Protein AF-A0A951PAV3-F1 (afdb_monomer_lite)

Radius of gyration: 21.53 Å; chains: 1; bounding box: 56×27×52 Å

Secondary structure (DSSP, 8-state):
----HHHHHHHHHHTT--TT-EEE---PPP-TTHHHHHHHHHHHHHHHHHHHTTT---------TTS---EESSPPBPPBTTB-EEE--EE--S---

pLDDT: mean 80.16, std 12.12, range [44.19, 94.94]

Organism: NCBI:txid2839662

Foldseek 3Di:
DDDDPVNVVVVCVVQQHDQVDEDEDEDDDDDPCVVVVVVVVVVCVVCQVVCCVVPDHDDDDDDPPPPDQPAAPDDWDDDHRVRHIYRYDGDDPPDDD

Sequence (97 aa):
ETISPRHVGRLLNEADLKPHQSQYWLNPPPDPQFDAKVNEICEVYLSAIERTEPGERTISIDEMTGTQALERHVIDKPMRPGKREREFEYTRHGTCW

Structure (mmCIF, N/CA/C/O backbone):
data_AF-A0A951PAV3-F1
#
_entry.id   AF-A0A951PAV3-F1
#
loop_
_atom_site.group_PDB
_atom_site.id
_atom_site.type_symbol
_atom_site.label_atom_id
_atom_site.label_alt_id
_atom_site.label_comp_id
_atom_site.label_asym_id
_atom_site.label_entity_id
_atom_site.label_seq_id
_atom_site.pdbx_PDB_ins_code
_atom_site.Cartn_x
_atom_site.Cartn_y
_atom_site.Cartn_z
_atom_site.occupancy
_atom_site.B_iso_or_equiv
_atom_site.auth_seq_id
_atom_site.auth_comp_id
_atom_site.auth_asym_id
_atom_site.auth_atom_id
_atom_site.pdbx_PDB_model_num
ATOM 1 N N . GLU A 1 1 ? 37.139 -4.166 -22.675 1.00 61.41 1 GLU A N 1
ATOM 2 C CA . GLU A 1 1 ? 36.910 -2.707 -22.666 1.00 61.41 1 GLU A CA 1
ATOM 3 C C . GLU A 1 1 ? 36.174 -2.329 -21.393 1.00 61.41 1 GLU A C 1
ATOM 5 O O . GLU A 1 1 ? 35.303 -3.085 -20.975 1.00 61.41 1 GLU A O 1
ATOM 10 N N . THR A 1 2 ? 36.541 -1.222 -20.752 1.00 82.12 2 THR A N 1
ATOM 11 C CA . THR A 1 2 ? 35.971 -0.809 -19.459 1.00 82.12 2 THR A CA 1
ATOM 12 C C . THR A 1 2 ? 35.209 0.495 -19.658 1.00 82.12 2 THR A C 1
ATOM 14 O O . THR A 1 2 ? 35.803 1.523 -19.978 1.00 82.12 2 THR A O 1
ATOM 17 N N . ILE A 1 3 ? 33.887 0.465 -19.505 1.00 83.75 3 ILE A N 1
ATOM 18 C CA . ILE A 1 3 ? 33.043 1.656 -19.653 1.00 83.75 3 ILE A CA 1
ATOM 19 C C . ILE A 1 3 ? 33.083 2.456 -18.346 1.00 83.75 3 ILE A C 1
ATOM 21 O O . ILE A 1 3 ? 32.897 1.901 -17.265 1.00 83.75 3 ILE A O 1
ATOM 25 N N . SER A 1 4 ? 33.318 3.771 -18.428 1.00 91.31 4 SER A N 1
ATOM 26 C CA . SER A 1 4 ? 33.310 4.629 -17.235 1.00 91.31 4 SER A CA 1
ATOM 27 C C . SER A 1 4 ? 31.878 4.897 -16.735 1.00 91.31 4 SER A C 1
ATOM 29 O O . SER A 1 4 ? 30.983 5.128 -17.554 1.00 91.31 4 SER A O 1
ATOM 31 N N . PRO A 1 5 ? 31.641 4.988 -15.412 1.00 86.12 5 PRO A N 1
ATOM 32 C CA . PRO A 1 5 ? 30.318 5.311 -14.864 1.00 86.12 5 PRO A CA 1
ATOM 33 C C . PRO A 1 5 ? 29.736 6.632 -15.392 1.00 86.12 5 PRO A C 1
ATOM 35 O O . PRO A 1 5 ? 28.538 6.742 -15.638 1.00 86.12 5 PRO A O 1
ATOM 38 N N . ARG A 1 6 ? 30.594 7.635 -15.636 1.00 88.06 6 ARG A N 1
ATOM 39 C CA . ARG A 1 6 ? 30.188 8.923 -16.227 1.00 88.06 6 ARG A CA 1
ATOM 40 C C . ARG A 1 6 ? 29.674 8.779 -17.658 1.00 88.06 6 ARG A C 1
ATOM 42 O O . ARG A 1 6 ? 28.754 9.493 -18.041 1.00 88.06 6 ARG A O 1
ATOM 49 N N . HIS A 1 7 ? 30.264 7.874 -18.439 1.00 90.81 7 HIS A N 1
ATOM 50 C CA . HIS A 1 7 ? 29.808 7.597 -19.798 1.00 90.81 7 HIS A CA 1
ATOM 51 C C . HIS A 1 7 ? 28.404 6.984 -19.789 1.00 90.81 7 HIS A C 1
ATOM 53 O O . HIS A 1 7 ? 27.533 7.461 -20.509 1.00 90.81 7 HIS A O 1
ATOM 59 N N . VAL A 1 8 ? 28.159 6.014 -18.903 1.00 88.69 8 VAL A N 1
ATOM 60 C CA . VAL A 1 8 ? 26.826 5.419 -18.707 1.00 88.69 8 VAL A CA 1
ATOM 61 C C . VAL A 1 8 ? 25.809 6.474 -18.269 1.00 88.69 8 VAL A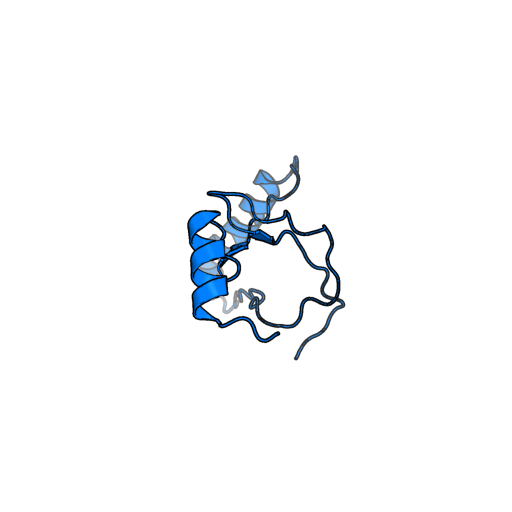 C 1
ATOM 63 O O . VAL A 1 8 ? 24.735 6.569 -18.853 1.00 88.69 8 VAL A O 1
ATOM 66 N N . GLY A 1 9 ? 26.157 7.315 -17.290 1.00 87.25 9 GLY A N 1
ATOM 67 C CA . GLY A 1 9 ? 25.267 8.377 -16.811 1.00 87.25 9 GLY A CA 1
ATOM 68 C C . GLY A 1 9 ? 24.879 9.380 -17.901 1.00 87.25 9 GLY A C 1
ATOM 69 O O . GLY A 1 9 ? 23.730 9.811 -17.955 1.00 87.25 9 GLY A O 1
ATOM 70 N N . ARG A 1 10 ? 25.805 9.717 -18.807 1.00 91.31 10 ARG A N 1
ATOM 71 C CA . ARG A 1 10 ? 25.508 10.587 -19.951 1.00 91.31 10 ARG A CA 1
ATOM 72 C C . ARG A 1 10 ? 24.523 9.935 -20.923 1.00 91.31 10 ARG A C 1
ATOM 74 O O . ARG A 1 10 ? 23.542 10.579 -21.266 1.00 91.31 10 ARG A O 1
ATOM 81 N N . LEU A 1 11 ? 24.737 8.670 -21.289 1.00 91.19 11 LEU A N 1
ATOM 82 C CA . LEU A 1 11 ? 23.830 7.931 -22.179 1.00 91.19 11 LEU A CA 1
ATOM 83 C C . LEU A 1 11 ? 22.416 7.809 -21.592 1.00 91.19 11 LEU A C 1
ATOM 85 O O . LEU A 1 11 ? 21.429 7.994 -22.297 1.00 91.19 11 LEU A O 1
ATOM 89 N N . LEU A 1 12 ? 22.312 7.531 -20.289 1.00 88.75 12 LEU A N 1
ATOM 90 C CA . LEU A 1 12 ? 21.021 7.447 -19.603 1.00 88.75 12 LEU A CA 1
ATOM 91 C C . LEU A 1 12 ? 20.298 8.798 -19.576 1.00 88.75 12 LEU A C 1
ATOM 93 O O . LEU A 1 12 ? 19.097 8.843 -19.828 1.00 88.75 12 LEU A O 1
ATOM 97 N N . ASN A 1 13 ? 21.024 9.891 -19.328 1.00 87.88 13 ASN A N 1
ATOM 98 C CA . ASN A 1 13 ? 20.456 11.239 -19.368 1.00 87.88 13 ASN A CA 1
ATOM 99 C C . ASN A 1 13 ? 20.023 11.645 -20.784 1.00 87.88 13 ASN A C 1
ATOM 101 O O . ASN A 1 13 ? 18.959 12.234 -20.935 1.00 87.88 13 ASN A O 1
ATOM 105 N N . GLU A 1 14 ? 20.812 11.319 -21.812 1.00 90.81 14 GLU A N 1
ATOM 106 C CA . GLU A 1 14 ? 20.457 11.555 -23.221 1.00 90.81 14 GLU A CA 1
ATOM 107 C C . GLU A 1 14 ? 19.177 10.805 -23.618 1.00 90.81 14 GLU A C 1
ATOM 109 O O . GLU A 1 14 ? 18.349 11.339 -24.352 1.00 90.81 14 GLU A O 1
ATOM 114 N N . ALA A 1 15 ? 18.980 9.595 -23.091 1.00 87.81 15 ALA A N 1
ATOM 115 C CA . ALA A 1 15 ? 17.769 8.803 -23.293 1.00 87.81 15 ALA A CA 1
ATOM 116 C C . ALA A 1 15 ? 16.598 9.189 -22.359 1.00 87.81 15 ALA A C 1
ATOM 118 O O . ALA A 1 15 ? 15.538 8.565 -22.433 1.00 87.81 15 ALA A O 1
ATOM 119 N N . ASP A 1 16 ? 16.781 10.174 -21.469 1.00 89.62 16 ASP A N 1
ATOM 120 C CA . ASP A 1 16 ? 15.852 10.542 -20.386 1.00 89.62 16 ASP A CA 1
ATOM 121 C C . ASP A 1 16 ? 15.369 9.331 -19.559 1.00 89.62 16 ASP A C 1
ATOM 123 O O . ASP A 1 16 ? 14.196 9.192 -19.201 1.00 89.62 16 ASP A O 1
ATOM 127 N N . LEU A 1 17 ? 16.296 8.415 -19.265 1.00 88.25 17 LEU A N 1
ATOM 128 C CA . LEU A 1 17 ? 16.070 7.241 -18.429 1.00 88.25 17 LEU A CA 1
ATOM 129 C C . LEU A 1 17 ? 16.658 7.471 -17.040 1.00 88.25 17 LEU A C 1
ATOM 131 O O . LEU A 1 17 ? 17.801 7.903 -16.886 1.00 88.25 17 LEU A O 1
ATOM 135 N N . LYS A 1 18 ? 15.891 7.127 -16.001 1.00 86.38 18 LYS A N 1
ATOM 136 C CA . LYS A 1 18 ? 16.294 7.307 -14.598 1.00 86.38 18 LYS A CA 1
ATOM 137 C C . LYS A 1 18 ? 16.177 5.985 -13.828 1.00 86.38 18 LYS A C 1
ATOM 139 O O . LYS A 1 18 ? 15.244 5.844 -13.045 1.00 86.38 18 LYS A O 1
ATOM 144 N N . PRO A 1 19 ? 17.133 5.043 -13.993 1.00 84.56 19 PRO A N 1
ATOM 145 C CA . PRO A 1 19 ? 17.080 3.708 -13.368 1.00 84.56 19 PRO A CA 1
ATOM 146 C C . PRO A 1 19 ? 17.059 3.700 -11.842 1.00 84.56 19 PRO A C 1
ATOM 148 O O . PRO A 1 19 ? 16.667 2.724 -11.228 1.00 84.56 19 PRO A O 1
ATOM 151 N N . HIS A 1 20 ? 17.494 4.792 -11.223 1.00 82.75 20 HIS A N 1
ATOM 152 C CA . HIS A 1 20 ? 17.489 4.969 -9.774 1.00 82.75 20 HIS A CA 1
ATOM 153 C C . HIS A 1 20 ? 16.151 5.517 -9.246 1.00 82.75 20 HIS A C 1
ATOM 155 O O . HIS A 1 20 ? 16.051 5.839 -8.066 1.00 82.75 20 HIS A O 1
ATOM 161 N N . GLN A 1 21 ? 15.151 5.714 -10.111 1.00 82.31 21 GLN A N 1
ATOM 162 C CA . GLN A 1 21 ? 13.837 6.226 -9.737 1.00 82.31 21 GLN A CA 1
ATOM 163 C C . GLN A 1 21 ? 12.765 5.206 -10.112 1.00 82.31 21 GLN A C 1
ATOM 165 O O . GLN A 1 21 ? 12.422 5.075 -11.288 1.00 82.31 21 GLN A O 1
ATOM 170 N N . SER A 1 22 ? 12.176 4.568 -9.106 1.00 75.19 22 SER A N 1
ATOM 171 C CA . SER A 1 22 ? 10.944 3.801 -9.257 1.00 75.19 22 SER A CA 1
ATOM 172 C C . SER A 1 22 ? 9.747 4.582 -8.714 1.00 75.19 22 SER A C 1
ATOM 174 O O . SER A 1 22 ? 9.873 5.506 -7.903 1.00 75.19 22 SER A O 1
ATOM 176 N N . GLN A 1 23 ? 8.569 4.278 -9.247 1.00 76.56 23 GLN A N 1
ATOM 177 C CA . GLN A 1 23 ? 7.293 4.778 -8.763 1.00 76.56 23 GLN A CA 1
ATOM 178 C C . GLN A 1 23 ? 6.440 3.583 -8.349 1.00 76.56 23 GLN A C 1
ATOM 180 O O . GLN A 1 23 ? 6.081 2.756 -9.186 1.00 76.56 23 GLN A O 1
ATOM 185 N N . TYR A 1 24 ? 6.080 3.535 -7.071 1.00 68.81 24 TYR A N 1
ATOM 186 C CA . TYR A 1 24 ? 5.081 2.599 -6.578 1.00 68.81 24 TYR A CA 1
ATOM 187 C C . TYR A 1 24 ? 3.695 3.094 -6.998 1.00 68.81 24 TYR A C 1
ATOM 189 O O . TYR A 1 24 ? 3.336 4.245 -6.730 1.00 68.81 24 TYR A O 1
ATOM 197 N N . TRP A 1 25 ? 2.941 2.268 -7.721 1.00 64.44 25 TRP A N 1
ATOM 198 C CA . TRP A 1 25 ? 1.613 2.645 -8.201 1.00 64.44 25 TRP A CA 1
ATOM 199 C C . TRP A 1 25 ? 0.670 1.444 -8.174 1.00 64.44 25 TRP A C 1
ATOM 201 O O . TRP A 1 25 ? 0.564 0.696 -9.148 1.00 64.44 25 TRP A O 1
ATOM 211 N N . LEU A 1 26 ? -0.032 1.287 -7.052 1.00 63.38 26 LEU A N 1
ATOM 212 C CA . LEU A 1 26 ? -1.060 0.271 -6.875 1.00 63.38 26 LEU A CA 1
ATOM 213 C C . LEU A 1 26 ? -2.417 0.852 -7.291 1.00 63.38 26 LEU A C 1
ATOM 215 O O . LEU A 1 26 ? -2.982 1.690 -6.591 1.00 63.38 26 LEU A O 1
ATOM 219 N N . ASN A 1 27 ? -2.940 0.411 -8.435 1.00 65.94 27 ASN A N 1
ATOM 220 C CA . ASN A 1 27 ? -4.355 0.600 -8.742 1.00 65.94 27 ASN A CA 1
ATOM 221 C C . ASN A 1 27 ? -5.106 -0.611 -8.200 1.00 65.94 27 ASN A C 1
ATOM 223 O O . ASN A 1 27 ? -4.968 -1.680 -8.803 1.00 65.94 27 ASN A O 1
ATOM 227 N N . PRO A 1 28 ? -5.894 -0.478 -7.119 1.00 69.94 28 PRO A N 1
ATOM 228 C CA . PRO A 1 28 ? -6.765 -1.566 -6.720 1.00 69.94 28 PRO A CA 1
ATOM 229 C C . PRO A 1 28 ? -7.730 -1.878 -7.878 1.00 69.94 28 PRO A C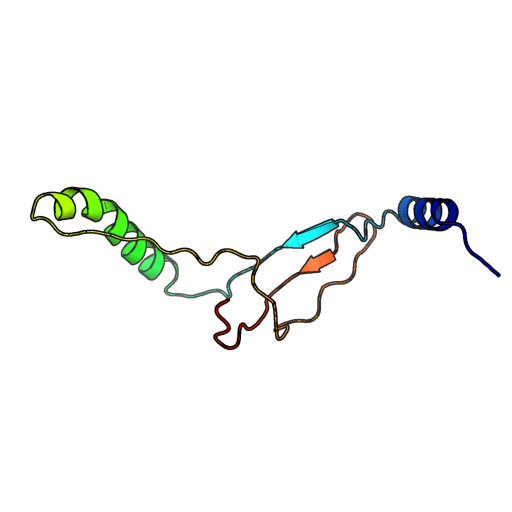 1
ATOM 231 O O . PRO A 1 28 ? -8.177 -0.956 -8.576 1.00 69.94 28 PRO A O 1
ATOM 234 N N . PRO A 1 29 ? -8.031 -3.160 -8.134 1.00 79.69 29 PRO A N 1
ATOM 235 C CA . PRO A 1 29 ? -9.074 -3.517 -9.082 1.00 79.69 29 PRO A CA 1
ATOM 236 C C . PRO A 1 29 ? -10.411 -2.900 -8.634 1.00 79.69 29 PRO A C 1
ATOM 238 O O . PRO A 1 29 ? -10.636 -2.736 -7.433 1.00 79.69 29 PRO A O 1
ATOM 241 N N . PRO A 1 30 ? -11.300 -2.540 -9.575 1.00 84.44 30 PRO A N 1
ATOM 242 C CA . PRO A 1 30 ? -12.596 -1.975 -9.226 1.00 84.44 30 PRO A CA 1
ATOM 243 C C . PRO A 1 30 ? -13.396 -2.981 -8.393 1.00 84.44 30 PRO A C 1
ATOM 245 O O . PRO A 1 30 ? -13.670 -4.094 -8.842 1.00 84.44 30 PRO A O 1
ATOM 248 N N . ASP A 1 31 ? -13.774 -2.567 -7.187 1.00 88.06 31 ASP A N 1
ATOM 249 C CA . ASP A 1 31 ? -14.589 -3.342 -6.257 1.00 88.06 31 ASP A CA 1
ATOM 250 C C . ASP A 1 31 ? -15.954 -2.648 -6.097 1.00 88.06 31 ASP A C 1
ATOM 252 O O . ASP A 1 31 ? -16.000 -1.516 -5.611 1.00 88.06 31 ASP A O 1
ATOM 256 N N . PRO A 1 32 ? -17.076 -3.290 -6.480 1.00 92.75 32 PRO A N 1
ATOM 257 C CA . PRO A 1 32 ? -18.417 -2.731 -6.293 1.00 92.75 32 PRO A CA 1
ATOM 258 C C . PRO A 1 32 ? -18.762 -2.396 -4.835 1.00 92.75 32 PRO A C 1
ATOM 260 O O . PRO A 1 32 ? -19.682 -1.623 -4.589 1.00 92.75 32 PRO A O 1
ATOM 263 N N . GLN A 1 33 ? -18.057 -2.994 -3.872 1.00 92.75 33 GLN A N 1
ATOM 264 C CA . GLN A 1 33 ? -18.246 -2.780 -2.438 1.00 92.75 33 GLN A CA 1
ATOM 265 C C . GLN A 1 33 ? -17.200 -1.838 -1.831 1.00 92.75 33 GLN A C 1
ATOM 267 O O . GLN A 1 33 ? -17.147 -1.714 -0.608 1.00 92.75 33 GLN A O 1
ATOM 272 N N . PHE A 1 34 ? -16.367 -1.188 -2.651 1.00 89.38 34 PHE A N 1
ATOM 273 C CA . PHE A 1 34 ? -15.277 -0.333 -2.180 1.00 89.38 34 PHE A CA 1
ATOM 274 C C . PHE A 1 34 ? -15.759 0.711 -1.168 1.00 89.38 34 PHE A C 1
ATOM 276 O O . PHE A 1 34 ? -15.260 0.754 -0.045 1.00 89.38 34 PHE A O 1
ATOM 283 N N . ASP A 1 35 ? -16.787 1.480 -1.528 1.00 92.88 35 ASP A N 1
ATOM 284 C CA . ASP A 1 35 ? -17.312 2.550 -0.674 1.00 92.88 35 ASP A CA 1
ATOM 285 C C . ASP A 1 35 ? -17.863 2.007 0.650 1.00 92.88 35 ASP A C 1
ATOM 287 O O . ASP A 1 35 ? -17.642 2.594 1.707 1.00 92.88 35 ASP A O 1
ATOM 291 N N . ALA A 1 36 ? -18.536 0.853 0.615 1.00 94.94 36 ALA A N 1
ATOM 292 C CA . ALA A 1 36 ? -19.072 0.220 1.817 1.00 94.94 36 ALA A CA 1
ATOM 293 C C . ALA A 1 36 ? -17.951 -0.211 2.778 1.00 94.94 36 ALA A C 1
ATOM 295 O O . ALA A 1 36 ? -18.021 0.090 3.967 1.00 94.94 36 ALA A O 1
ATOM 296 N N . LYS A 1 37 ? -16.893 -0.84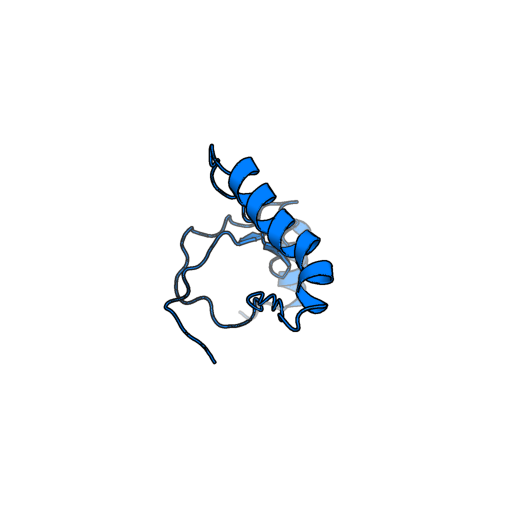8 2.257 1.00 91.69 37 LYS A N 1
ATOM 297 C CA . LYS A 1 37 ? -15.730 -1.282 3.049 1.00 91.69 37 LYS A CA 1
ATOM 298 C C . LYS A 1 37 ? -14.959 -0.100 3.632 1.00 91.69 37 LYS A C 1
ATOM 300 O O . LYS A 1 37 ? -14.530 -0.147 4.780 1.00 91.69 37 LYS A O 1
ATOM 305 N N . VAL A 1 38 ? -14.783 0.966 2.848 1.00 92.44 38 VAL A N 1
ATOM 306 C CA . VAL A 1 38 ? -14.121 2.192 3.314 1.00 92.44 38 VAL A CA 1
ATOM 307 C C . VAL A 1 38 ? -14.917 2.828 4.448 1.00 92.44 38 VAL A C 1
ATOM 309 O O . VAL A 1 38 ? -14.332 3.163 5.475 1.00 92.44 38 VAL A O 1
ATOM 312 N N . ASN A 1 39 ? -16.238 2.940 4.297 1.00 94.94 39 ASN A N 1
ATOM 313 C CA . ASN A 1 39 ? -17.096 3.498 5.340 1.00 94.94 39 ASN A CA 1
ATOM 314 C C . ASN A 1 39 ? -17.023 2.678 6.633 1.00 94.94 39 ASN A C 1
ATOM 316 O O . ASN A 1 39 ? -16.829 3.263 7.694 1.00 94.94 39 ASN A O 1
ATOM 320 N N . GLU A 1 40 ? -17.076 1.347 6.545 1.00 93.94 40 GLU A N 1
ATOM 321 C CA . GLU A 1 40 ? -16.941 0.455 7.705 1.00 93.94 40 GLU A CA 1
ATOM 322 C C . GLU A 1 40 ? -15.615 0.684 8.454 1.00 93.94 40 GLU A C 1
ATOM 324 O O . GLU A 1 40 ? -15.597 0.841 9.675 1.00 93.94 40 GLU A O 1
ATOM 329 N N . ILE A 1 41 ? -14.495 0.788 7.730 1.00 91.00 41 ILE A N 1
ATOM 330 C CA . ILE A 1 41 ? -13.184 1.073 8.333 1.00 91.00 41 ILE A CA 1
ATOM 331 C C . ILE A 1 41 ? -13.163 2.470 8.968 1.00 91.00 41 ILE A C 1
ATOM 333 O O . ILE A 1 41 ? -12.674 2.639 10.087 1.00 91.00 41 ILE A O 1
ATOM 337 N N . CYS A 1 42 ? -13.692 3.483 8.281 1.00 93.31 42 CYS A N 1
ATOM 338 C CA . CYS A 1 42 ? -13.755 4.845 8.803 1.00 93.31 42 CYS A CA 1
ATOM 339 C C . CYS A 1 42 ? -14.600 4.937 10.082 1.00 93.31 42 CYS A C 1
ATOM 341 O O . CYS A 1 42 ? -14.204 5.630 11.019 1.00 93.31 42 CYS A O 1
ATOM 343 N N . GLU A 1 43 ? -15.715 4.211 10.163 1.00 94.44 43 GLU A N 1
ATOM 344 C CA . GLU A 1 43 ? -16.563 4.144 11.359 1.00 94.44 43 GLU A CA 1
ATOM 345 C C . GLU A 1 43 ? -15.820 3.572 12.577 1.00 94.44 43 GLU A C 1
ATOM 347 O O . GLU A 1 43 ? -15.992 4.063 13.701 1.00 94.44 43 GLU A O 1
ATOM 352 N N . VAL A 1 44 ? -14.935 2.587 12.376 1.00 91.19 44 VAL A N 1
ATOM 353 C CA . VAL A 1 44 ? -14.072 2.064 13.449 1.00 91.19 44 VAL A CA 1
ATOM 354 C C . VAL A 1 44 ? -13.177 3.169 14.014 1.00 91.19 44 VAL A C 1
ATOM 356 O O . VAL A 1 44 ? -13.104 3.332 15.231 1.00 91.19 44 VAL A O 1
ATOM 359 N N . TYR A 1 45 ? -12.546 3.975 13.156 1.00 90.12 45 TYR A N 1
ATOM 360 C CA . TYR A 1 45 ? -11.695 5.083 13.604 1.00 90.12 45 TYR A CA 1
ATOM 361 C C . TYR A 1 45 ? -12.481 6.209 14.280 1.00 90.12 45 TYR A C 1
ATOM 363 O O . TYR A 1 45 ? -12.021 6.751 15.284 1.00 90.12 45 TYR A O 1
ATOM 371 N N . LEU A 1 46 ? -13.665 6.552 13.766 1.00 92.12 46 LEU A N 1
ATOM 372 C CA . LEU A 1 46 ? -14.509 7.598 14.350 1.00 92.12 46 LEU A CA 1
ATOM 373 C C . LEU A 1 46 ? -15.000 7.213 15.750 1.00 92.12 46 LEU A C 1
ATOM 375 O O . LEU A 1 46 ? -14.945 8.027 16.670 1.00 92.12 46 LEU A O 1
ATOM 379 N N . SER A 1 47 ? -15.420 5.959 15.928 1.00 92.00 47 SER A N 1
ATOM 380 C CA . SER A 1 47 ? -15.908 5.463 17.221 1.00 92.00 47 SER A CA 1
ATOM 381 C C . SER A 1 47 ? -14.792 5.120 18.217 1.00 92.00 47 SER A C 1
ATOM 383 O O . SER A 1 47 ? -15.072 4.908 19.396 1.00 92.00 47 SER A O 1
ATOM 385 N N . ALA A 1 48 ? -13.523 5.103 17.795 1.00 90.81 48 ALA A N 1
ATOM 386 C CA . ALA A 1 48 ? -12.390 4.749 18.653 1.00 90.81 48 ALA A CA 1
ATOM 387 C C . ALA A 1 48 ? -12.254 5.656 19.890 1.00 90.81 48 ALA A C 1
ATOM 389 O O . ALA A 1 48 ? -11.891 5.177 20.966 1.00 90.81 48 ALA A O 1
ATOM 390 N N . ILE A 1 49 ? -12.559 6.952 19.751 1.00 87.56 49 ILE A N 1
ATOM 391 C CA . ILE A 1 49 ? -12.484 7.921 20.856 1.00 87.56 49 ILE A CA 1
ATOM 392 C C . ILE A 1 49 ? -13.525 7.578 21.925 1.00 87.56 49 ILE A C 1
ATOM 394 O O . ILE A 1 49 ? -13.180 7.420 23.091 1.00 87.56 49 ILE A O 1
ATOM 398 N N . GLU A 1 50 ? -14.781 7.382 21.525 1.00 90.50 50 GLU A N 1
ATOM 399 C CA . GLU A 1 50 ? -15.880 7.058 22.443 1.00 90.50 50 GLU A CA 1
ATOM 400 C C . GLU A 1 50 ? -15.679 5.698 23.121 1.00 90.50 50 GLU A C 1
ATOM 402 O O . GLU A 1 50 ? -15.955 5.546 24.308 1.00 90.50 50 GLU A O 1
ATOM 407 N N . ARG A 1 51 ? -15.130 4.718 22.394 1.00 88.69 51 ARG A N 1
ATOM 408 C CA . ARG A 1 51 ? -14.802 3.383 22.920 1.00 88.69 51 ARG A CA 1
ATOM 409 C C . ARG A 1 51 ? -13.633 3.389 23.907 1.00 88.69 51 ARG A C 1
ATOM 411 O O . ARG A 1 51 ? -13.495 2.460 24.699 1.00 88.69 51 ARG A O 1
ATOM 418 N N . THR A 1 52 ? -12.821 4.446 23.919 1.00 89.75 52 THR A N 1
ATOM 419 C CA . THR A 1 52 ? -11.731 4.576 24.895 1.00 89.75 52 THR A CA 1
ATOM 420 C C . THR A 1 52 ? -12.259 4.841 26.310 1.00 89.75 52 THR A C 1
ATOM 422 O O . THR A 1 52 ? -11.670 4.350 27.272 1.00 89.75 52 THR A O 1
ATOM 425 N N . GLU A 1 53 ? -13.392 5.538 26.454 1.00 86.75 53 GLU A N 1
ATOM 426 C CA . GLU A 1 53 ? -14.016 5.859 27.751 1.00 86.75 53 GLU A CA 1
ATOM 427 C C . GLU A 1 53 ? -14.380 4.617 28.598 1.00 86.75 53 GLU A C 1
ATOM 429 O O . GLU A 1 53 ? -14.012 4.575 29.774 1.00 86.75 53 GLU A O 1
ATOM 434 N N . PRO A 1 54 ? -15.024 3.560 28.055 1.00 91.56 54 PRO A N 1
ATOM 435 C CA . PRO A 1 54 ? -15.243 2.306 28.784 1.00 91.56 54 PRO A CA 1
ATOM 436 C C . PRO A 1 54 ? -13.981 1.431 28.927 1.00 91.56 54 PRO A C 1
ATOM 438 O O . PRO A 1 54 ? -14.053 0.359 29.526 1.00 91.56 54 PRO A O 1
ATOM 441 N N . GLY A 1 55 ? -12.825 1.869 28.413 1.00 90.56 55 GLY A N 1
ATOM 442 C CA . GLY A 1 55 ? -11.543 1.172 28.535 1.00 90.56 55 GLY A CA 1
ATOM 443 C C . GLY A 1 55 ? -11.160 0.284 27.347 1.00 90.56 55 GLY A C 1
ATOM 444 O O . GLY A 1 55 ? -10.192 -0.474 27.457 1.00 90.56 55 GLY A O 1
ATOM 445 N N . GLU A 1 56 ? -11.865 0.359 26.214 1.00 91.06 56 GLU A N 1
ATOM 446 C CA . GLU A 1 56 ? -11.464 -0.358 25.000 1.00 91.06 56 GLU A CA 1
ATOM 447 C C . GLU A 1 56 ? -10.279 0.345 24.323 1.00 91.06 56 GLU A C 1
ATOM 449 O O . GLU A 1 56 ? -10.123 1.565 24.368 1.00 91.06 56 GLU A O 1
ATOM 454 N N . ARG A 1 57 ? -9.409 -0.432 23.673 1.00 89.00 57 ARG A N 1
ATOM 455 C CA . ARG A 1 57 ? -8.256 0.096 22.934 1.00 89.00 57 ARG A CA 1
ATOM 456 C C . ARG A 1 57 ? -8.405 -0.235 21.460 1.00 89.00 57 ARG A C 1
ATOM 458 O O . ARG A 1 57 ? -8.463 -1.406 21.099 1.00 89.00 57 ARG A O 1
ATOM 465 N N . THR A 1 58 ? -8.381 0.790 20.618 1.00 88.25 58 THR A N 1
ATOM 466 C CA . THR A 1 58 ? -8.284 0.613 19.166 1.00 88.25 58 THR A CA 1
ATOM 467 C C . THR A 1 58 ? -6.819 0.703 18.756 1.00 88.25 58 THR A C 1
ATOM 469 O O . THR A 1 58 ? -6.143 1.678 19.082 1.00 88.25 58 THR A O 1
ATOM 472 N N . ILE A 1 59 ? -6.315 -0.321 18.067 1.00 88.44 59 ILE A N 1
ATOM 473 C CA . ILE A 1 59 ? -4.934 -0.386 17.580 1.00 88.44 59 ILE A CA 1
ATOM 474 C C . ILE A 1 59 ? -4.987 -0.465 16.058 1.00 88.44 59 ILE A C 1
ATOM 476 O O . ILE A 1 59 ? -5.628 -1.357 15.509 1.00 88.44 59 ILE A O 1
ATOM 480 N N . SER A 1 60 ? -4.306 0.464 15.391 1.00 86.56 60 SER A N 1
ATOM 481 C CA . SER A 1 60 ? -4.062 0.402 13.952 1.00 86.56 60 SER A CA 1
ATOM 482 C C . SER A 1 60 ? -2.661 -0.142 13.721 1.00 86.56 60 SER A C 1
ATOM 484 O O . SER A 1 60 ? -1.693 0.366 14.289 1.00 86.56 60 SER A O 1
ATOM 486 N N . ILE A 1 61 ? -2.571 -1.202 12.928 1.00 82.19 61 ILE A N 1
ATOM 487 C CA . ILE A 1 61 ? -1.310 -1.803 12.518 1.00 82.19 61 ILE A CA 1
ATOM 488 C C . ILE A 1 61 ? -1.266 -1.652 11.008 1.00 82.19 61 ILE A C 1
ATOM 490 O O . ILE A 1 61 ? -2.102 -2.221 10.310 1.00 82.19 61 ILE A O 1
ATOM 494 N N . ASP A 1 62 ? -0.311 -0.868 10.527 1.00 76.56 62 ASP A N 1
ATOM 495 C CA . ASP A 1 62 ? 0.006 -0.800 9.109 1.00 76.56 62 ASP A CA 1
ATOM 496 C C . ASP A 1 62 ? 1.259 -1.630 8.837 1.00 76.56 62 ASP A C 1
ATOM 498 O O . ASP A 1 62 ? 2.166 -1.720 9.674 1.00 76.56 62 ASP A O 1
ATOM 502 N N . GLU A 1 63 ? 1.307 -2.260 7.672 1.00 68.88 63 GLU A N 1
ATOM 503 C CA . GLU A 1 63 ? 2.476 -3.024 7.276 1.00 68.88 63 GLU A CA 1
ATOM 504 C C . GLU A 1 63 ? 3.569 -2.068 6.790 1.00 68.88 63 GLU A C 1
ATOM 506 O O . GLU A 1 63 ? 3.425 -1.365 5.790 1.00 68.88 63 GLU A O 1
ATOM 511 N N . MET A 1 64 ? 4.716 -2.066 7.471 1.00 57.84 64 MET A N 1
ATOM 512 C CA . MET A 1 64 ? 5.854 -1.256 7.052 1.00 57.84 64 MET A CA 1
ATOM 513 C C . MET A 1 64 ? 6.484 -1.845 5.781 1.00 57.84 64 MET A C 1
ATOM 515 O O . MET A 1 64 ? 7.156 -2.880 5.808 1.00 57.84 64 MET A O 1
ATOM 519 N N . THR A 1 65 ? 6.301 -1.165 4.648 1.00 52.38 65 THR A N 1
ATOM 520 C CA . THR A 1 65 ? 6.910 -1.533 3.364 1.00 52.38 65 THR A CA 1
ATOM 521 C C . THR A 1 65 ? 8.435 -1.391 3.420 1.00 52.38 65 THR A C 1
ATOM 523 O O . THR A 1 65 ? 8.989 -0.320 3.186 1.00 52.38 65 THR A O 1
ATOM 526 N N . GLY A 1 66 ? 9.109 -2.491 3.749 1.00 55.34 66 GLY A N 1
ATOM 527 C CA . GLY A 1 66 ? 10.573 -2.635 3.768 1.00 55.34 66 GLY A CA 1
ATOM 528 C C . GLY A 1 66 ? 11.053 -4.086 3.921 1.00 55.34 66 GLY A C 1
ATOM 529 O O . GLY A 1 66 ? 12.227 -4.383 3.708 1.00 55.34 66 GLY A O 1
ATOM 530 N N . THR A 1 67 ? 10.139 -5.008 4.225 1.00 59.03 67 THR A N 1
ATOM 531 C CA . THR A 1 67 ? 10.421 -6.421 4.490 1.00 59.03 67 THR A CA 1
ATOM 532 C C . THR A 1 67 ? 10.127 -7.263 3.241 1.00 59.03 67 THR A C 1
ATOM 534 O O . THR A 1 67 ? 8.972 -7.492 2.890 1.00 59.03 67 THR A O 1
ATOM 537 N N . GLN A 1 68 ? 11.204 -7.601 2.522 1.00 60.06 68 GLN A N 1
ATOM 538 C CA . GLN A 1 68 ? 11.374 -8.585 1.434 1.00 60.06 68 GLN A CA 1
ATOM 539 C C 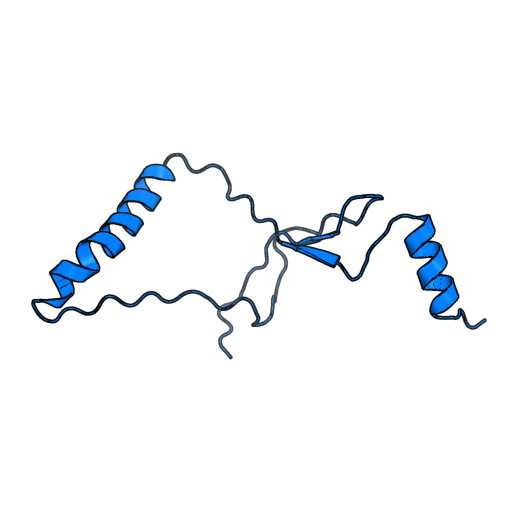. GLN A 1 68 ? 10.145 -8.935 0.558 1.00 60.06 68 GLN A C 1
ATOM 541 O O . GLN A 1 68 ? 9.262 -9.693 0.948 1.00 60.06 68 GLN A O 1
ATOM 546 N N . ALA A 1 69 ? 10.150 -8.470 -0.697 1.00 63.66 69 ALA A N 1
ATOM 547 C CA . ALA A 1 69 ? 9.239 -8.935 -1.746 1.00 63.66 69 ALA A CA 1
ATOM 548 C C . ALA A 1 69 ? 9.725 -10.287 -2.302 1.00 63.66 69 ALA A C 1
ATOM 550 O O . ALA A 1 69 ? 10.743 -10.337 -2.993 1.00 63.66 69 ALA A O 1
ATOM 551 N N . LEU A 1 70 ? 9.031 -11.379 -1.970 1.00 66.25 70 LEU A N 1
ATOM 552 C CA . LEU A 1 70 ? 9.444 -12.737 -2.350 1.00 66.25 70 LEU A CA 1
ATOM 553 C C . LEU A 1 70 ? 9.032 -13.105 -3.774 1.00 66.25 70 LEU A C 1
ATOM 555 O O . LEU A 1 70 ? 9.822 -13.693 -4.506 1.00 66.25 70 LEU A O 1
ATOM 559 N N . GLU A 1 71 ? 7.823 -12.732 -4.185 1.00 72.12 71 GLU A N 1
ATOM 560 C CA . GLU A 1 71 ? 7.315 -13.017 -5.525 1.00 72.12 71 GLU A CA 1
ATOM 561 C C . GLU A 1 71 ? 6.596 -11.802 -6.091 1.00 72.12 71 GLU A C 1
ATOM 563 O O . GLU A 1 71 ? 5.924 -11.071 -5.369 1.00 72.12 71 GLU A O 1
ATOM 568 N N . ARG A 1 72 ? 6.747 -11.564 -7.394 1.00 72.38 72 ARG A N 1
ATOM 569 C CA . ARG A 1 72 ? 6.096 -10.446 -8.085 1.00 72.38 72 ARG A CA 1
ATOM 570 C C . ARG A 1 72 ? 4.794 -10.928 -8.701 1.00 72.38 72 ARG A C 1
ATOM 572 O O . ARG A 1 72 ? 4.792 -11.928 -9.414 1.00 72.38 72 ARG A O 1
ATOM 579 N N . HIS A 1 73 ? 3.714 -10.190 -8.469 1.00 69.81 73 HIS A N 1
ATOM 580 C CA . HIS A 1 73 ? 2.402 -10.515 -9.024 1.00 69.81 73 HIS A CA 1
ATOM 581 C C . HIS A 1 73 ? 2.297 -10.099 -10.503 1.00 69.81 73 HIS A C 1
ATOM 583 O O . HIS A 1 73 ? 1.659 -10.772 -11.311 1.00 69.81 73 HIS A O 1
ATOM 589 N N . VAL A 1 74 ? 2.979 -9.012 -10.888 1.00 72.50 74 VAL A N 1
ATOM 590 C CA . VAL A 1 74 ? 3.016 -8.491 -12.263 1.00 72.50 74 VAL A CA 1
ATOM 591 C C . VAL A 1 74 ? 4.444 -8.071 -12.619 1.00 72.50 74 VAL A C 1
ATOM 593 O O . VAL A 1 74 ? 5.188 -7.590 -11.768 1.00 72.50 74 VAL A O 1
ATOM 596 N N . ILE A 1 75 ? 4.834 -8.249 -13.886 1.00 75.12 75 ILE A N 1
ATOM 597 C CA . ILE A 1 75 ? 6.126 -7.774 -14.405 1.00 75.12 75 ILE A CA 1
ATOM 598 C C . ILE A 1 75 ? 6.157 -6.239 -14.377 1.00 75.12 75 ILE A C 1
ATOM 600 O O . ILE A 1 75 ? 5.209 -5.5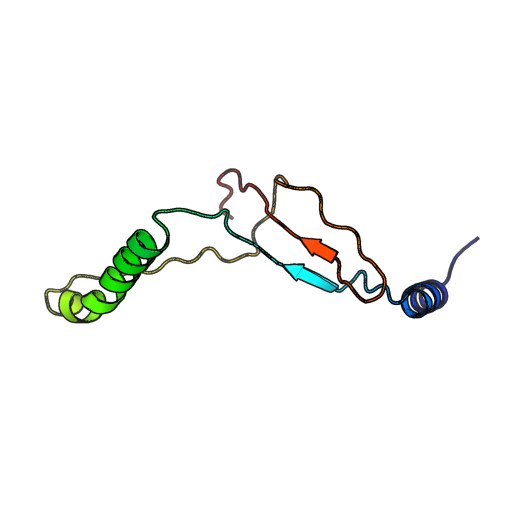89 -14.831 1.00 75.12 75 ILE A O 1
ATOM 604 N N . ASP A 1 76 ? 7.266 -5.670 -13.899 1.00 75.44 76 ASP A N 1
ATOM 605 C CA . ASP A 1 76 ? 7.472 -4.223 -13.857 1.00 75.44 76 ASP A CA 1
ATOM 606 C C . ASP A 1 76 ? 7.329 -3.607 -15.248 1.00 75.44 76 ASP A C 1
ATOM 608 O O . ASP A 1 76 ? 7.775 -4.150 -16.268 1.00 75.44 76 ASP A O 1
ATOM 612 N N . LYS A 1 77 ? 6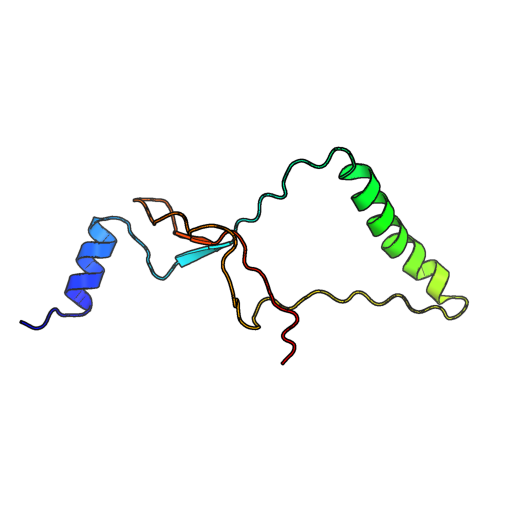.697 -2.433 -15.309 1.00 80.12 77 LYS A N 1
ATOM 613 C CA . LYS A 1 77 ? 6.635 -1.707 -16.578 1.00 80.12 77 LYS A CA 1
ATOM 614 C C . LYS A 1 77 ? 8.006 -1.084 -16.824 1.00 80.12 77 LYS A C 1
ATOM 616 O O . LYS A 1 77 ? 8.428 -0.266 -16.003 1.00 80.12 77 LYS A O 1
ATOM 621 N N . PRO A 1 78 ? 8.661 -1.394 -17.959 1.00 79.69 78 PRO A N 1
ATOM 622 C CA . PRO A 1 78 ? 9.996 -0.893 -18.225 1.00 79.69 78 PRO A CA 1
ATOM 623 C C . PRO A 1 78 ? 9.979 0.631 -18.292 1.00 79.69 78 PRO A C 1
ATOM 625 O O . PRO A 1 78 ? 8.994 1.240 -18.738 1.00 79.69 78 PRO A O 1
ATOM 628 N N . MET A 1 79 ? 11.095 1.236 -17.890 1.00 84.38 79 MET A N 1
ATOM 629 C CA . MET A 1 79 ? 11.311 2.666 -18.067 1.00 84.38 79 MET A CA 1
ATOM 630 C C . MET A 1 79 ? 11.138 3.072 -19.528 1.00 84.38 79 MET A C 1
ATOM 632 O O . MET A 1 79 ? 11.493 2.341 -20.456 1.00 84.38 79 MET A O 1
ATOM 636 N N . ARG A 1 80 ? 10.608 4.275 -19.727 1.00 85.50 80 ARG A N 1
ATOM 637 C CA . ARG A 1 80 ? 10.542 4.936 -21.032 1.00 85.50 80 ARG A CA 1
ATOM 638 C C . ARG A 1 80 ? 11.008 6.381 -20.857 1.00 85.50 80 ARG A C 1
ATOM 640 O O . ARG A 1 80 ? 10.907 6.887 -19.742 1.00 85.50 80 ARG A O 1
ATOM 647 N N . PRO A 1 81 ? 11.450 7.069 -21.919 1.00 86.12 81 PRO A N 1
ATOM 648 C CA . PRO A 1 81 ? 11.737 8.500 -21.837 1.00 86.12 81 PRO A CA 1
ATOM 649 C C . PRO A 1 81 ? 10.569 9.252 -21.174 1.00 86.12 81 PRO A C 1
ATOM 651 O O . PRO A 1 81 ? 9.402 9.031 -21.524 1.00 86.12 81 PRO A O 1
ATOM 654 N N . GLY A 1 82 ? 10.859 10.050 -20.146 1.00 83.12 82 GLY A N 1
ATOM 655 C CA . GLY A 1 82 ? 9.878 10.785 -19.342 1.00 83.12 82 GLY A CA 1
ATOM 656 C C . GLY A 1 82 ? 9.019 9.950 -18.380 1.00 83.12 82 GLY A C 1
ATOM 657 O O . GLY A 1 82 ? 8.204 10.515 -17.649 1.00 83.12 82 GLY A O 1
ATOM 658 N N . LYS A 1 83 ? 9.164 8.618 -18.347 1.00 80.12 83 LYS A N 1
ATOM 659 C CA . LYS A 1 83 ? 8.397 7.715 -17.473 1.00 80.12 83 LYS A CA 1
ATOM 660 C C . LYS A 1 83 ? 9.323 6.806 -16.672 1.00 80.12 83 LYS A C 1
ATOM 662 O O . LYS A 1 83 ? 10.033 5.962 -17.217 1.00 80.12 83 LYS A O 1
ATOM 667 N N . ARG A 1 84 ? 9.237 6.951 -15.353 1.00 83.00 84 ARG A N 1
ATOM 668 C CA . ARG A 1 84 ? 9.929 6.101 -14.382 1.00 83.00 84 ARG A CA 1
ATOM 669 C C . ARG A 1 84 ? 9.449 4.655 -14.475 1.00 83.00 84 ARG A C 1
ATOM 671 O O . ARG A 1 84 ? 8.354 4.380 -14.977 1.00 83.00 84 ARG A O 1
ATOM 678 N N . GLU A 1 85 ? 10.279 3.755 -13.968 1.00 79.50 85 GLU A N 1
ATOM 679 C CA . GLU A 1 85 ? 9.886 2.371 -13.736 1.00 79.50 85 GLU A CA 1
ATOM 680 C C . GLU A 1 85 ? 8.702 2.339 -12.772 1.00 79.50 85 GLU A C 1
ATOM 682 O O . GLU A 1 85 ? 8.639 3.144 -11.838 1.00 79.50 85 GLU A O 1
ATOM 687 N N . ARG A 1 86 ? 7.739 1.450 -13.027 1.00 74.25 86 ARG A N 1
ATOM 688 C CA . ARG A 1 86 ? 6.586 1.273 -12.143 1.00 74.25 86 ARG A CA 1
ATOM 689 C C . ARG A 1 86 ? 6.576 -0.129 -11.579 1.00 74.25 86 ARG A C 1
ATOM 691 O O . ARG A 1 86 ? 6.397 -1.081 -12.343 1.00 74.25 86 ARG A O 1
ATOM 698 N N . GLU A 1 87 ? 6.705 -0.182 -10.263 1.00 69.88 87 GLU A N 1
ATOM 699 C CA . GLU A 1 87 ? 6.563 -1.381 -9.447 1.00 69.88 87 GLU A CA 1
ATOM 700 C C . GLU A 1 87 ? 5.077 -1.547 -9.109 1.00 69.88 87 GLU A C 1
ATOM 702 O O . GLU A 1 87 ? 4.420 -0.588 -8.688 1.00 69.88 87 GLU A O 1
ATOM 707 N N . PHE A 1 88 ? 4.533 -2.737 -9.378 1.00 67.81 88 PHE A N 1
ATOM 708 C CA . PHE A 1 88 ? 3.092 -3.000 -9.293 1.00 67.81 88 PHE A CA 1
ATOM 709 C C . PHE A 1 88 ? 2.691 -3.637 -7.967 1.00 67.81 88 PHE A C 1
ATOM 711 O O . PHE A 1 88 ? 2.014 -3.004 -7.165 1.00 67.81 88 PHE A O 1
ATOM 718 N N . GLU A 1 89 ? 3.065 -4.896 -7.754 1.00 70.25 89 GLU A N 1
ATOM 719 C CA . GLU A 1 89 ? 2.553 -5.692 -6.642 1.00 70.25 89 GLU A CA 1
ATOM 720 C C . GLU A 1 89 ? 3.442 -6.918 -6.415 1.00 70.25 89 GLU A C 1
ATOM 722 O O . GLU A 1 89 ? 3.980 -7.505 -7.363 1.00 70.25 89 GLU A O 1
ATOM 727 N N . TYR A 1 90 ? 3.597 -7.309 -5.154 1.00 72.50 90 TYR A N 1
ATOM 728 C CA . TYR A 1 90 ? 4.343 -8.491 -4.747 1.00 72.50 90 TYR A CA 1
ATOM 729 C C . TYR A 1 90 ? 3.542 -9.305 -3.728 1.00 72.50 90 TYR A C 1
ATOM 731 O O . TYR A 1 90 ? 2.810 -8.757 -2.907 1.00 72.50 90 TYR A O 1
ATOM 739 N N . THR A 1 91 ? 3.705 -10.623 -3.764 1.00 66.62 91 THR A N 1
ATOM 740 C CA . THR A 1 91 ? 3.159 -11.542 -2.770 1.00 66.62 91 THR A CA 1
ATOM 741 C C . THR A 1 91 ? 4.189 -11.742 -1.665 1.00 66.62 91 THR A C 1
ATOM 743 O O . THR A 1 91 ? 5.342 -12.112 -1.912 1.00 66.62 91 THR A O 1
ATOM 746 N N . ARG A 1 92 ? 3.766 -11.491 -0.425 1.00 66.94 92 ARG A N 1
ATOM 747 C CA . ARG A 1 92 ? 4.527 -11.817 0.782 1.00 66.94 92 ARG A CA 1
ATOM 748 C C . ARG A 1 92 ? 4.004 -13.139 1.333 1.00 66.94 92 ARG A C 1
ATOM 750 O O . ARG A 1 92 ? 2.857 -13.228 1.756 1.00 66.94 92 ARG A O 1
ATOM 757 N N . HIS A 1 93 ? 4.843 -14.169 1.341 1.00 71.69 93 HIS A N 1
ATOM 758 C CA . HIS A 1 93 ? 4.510 -15.509 1.849 1.00 71.69 93 HIS A CA 1
ATOM 759 C C . HIS A 1 93 ? 4.575 -15.588 3.383 1.00 71.69 93 HIS A C 1
ATOM 761 O O . HIS A 1 93 ? 5.220 -16.467 3.945 1.00 71.69 93 HIS A O 1
ATOM 767 N N . GLY A 1 94 ? 3.947 -14.633 4.076 1.00 60.34 94 GLY A N 1
ATOM 768 C CA . GLY A 1 94 ? 3.880 -14.616 5.542 1.00 60.34 94 GLY A CA 1
ATOM 769 C C . GLY A 1 94 ? 5.224 -14.423 6.257 1.00 60.34 94 GLY A C 1
ATOM 770 O O . GLY A 1 94 ? 5.342 -14.764 7.431 1.00 60.34 94 GLY A O 1
ATOM 771 N N . THR A 1 95 ? 6.249 -13.900 5.579 1.00 53.66 95 THR A N 1
ATOM 772 C CA . THR A 1 95 ? 7.553 -13.635 6.198 1.00 53.66 95 THR A CA 1
ATOM 773 C C . THR A 1 95 ? 7.503 -12.388 7.073 1.00 53.66 95 THR A C 1
ATOM 775 O O . THR A 1 95 ? 7.456 -11.268 6.567 1.00 53.66 95 THR A O 1
ATOM 778 N N . CYS A 1 96 ? 7.549 -12.603 8.385 1.00 49.34 96 CYS A N 1
ATOM 779 C CA . CYS A 1 96 ? 7.890 -11.595 9.382 1.00 49.34 96 CYS A CA 1
ATOM 780 C C . CYS A 1 96 ? 9.411 -11.639 9.616 1.00 49.34 96 CYS A C 1
ATOM 782 O O . CYS A 1 96 ? 9.983 -12.732 9.609 1.00 49.34 96 CYS A O 1
ATOM 784 N N . TRP A 1 97 ? 10.056 -10.482 9.794 1.00 44.19 97 TRP A N 1
ATOM 785 C CA . TRP A 1 97 ? 11.413 -10.427 10.360 1.00 44.19 97 TRP A CA 1
ATOM 786 C C . TRP A 1 97 ? 11.369 -10.688 11.865 1.00 44.19 97 TRP A C 1
ATOM 788 O O . TRP A 1 97 ? 10.341 -10.321 12.484 1.00 44.19 97 TRP A O 1
#